Protein AF-A0A6C0K4U6-F1 (afdb_monomer)

Structure (mmCIF, N/CA/C/O backbone):
data_AF-A0A6C0K4U6-F1
#
_entry.id   AF-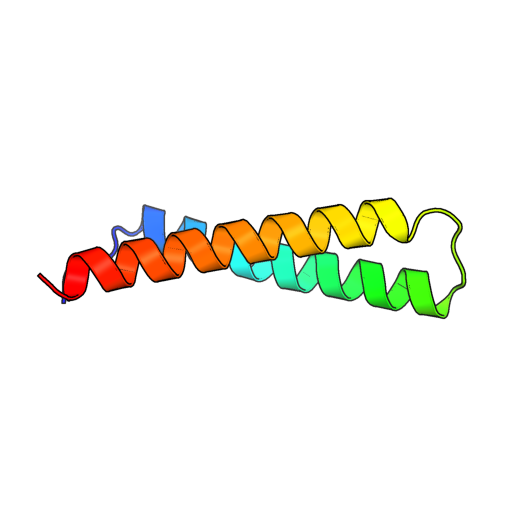A0A6C0K4U6-F1
#
loop_
_atom_site.group_PDB
_atom_site.id
_atom_site.type_symbol
_atom_site.label_atom_id
_atom_site.label_alt_id
_atom_site.label_comp_id
_atom_site.label_asym_id
_atom_site.label_entity_id
_atom_site.label_seq_id
_atom_site.pdbx_PDB_ins_code
_atom_site.Cartn_x
_atom_site.Cartn_y
_atom_site.Cartn_z
_atom_site.occupancy
_atom_site.B_iso_or_equiv
_atom_site.auth_seq_id
_atom_site.auth_comp_id
_atom_site.auth_asym_id
_atom_site.auth_atom_id
_atom_site.pdbx_PDB_model_num
ATOM 1 N N . MET A 1 1 ? -24.283 3.618 11.776 1.00 45.84 1 MET A N 1
ATOM 2 C CA . MET A 1 1 ? -23.529 4.739 11.175 1.00 45.84 1 MET A CA 1
ATOM 3 C C . MET A 1 1 ? -22.766 5.457 12.283 1.00 45.84 1 MET A C 1
ATOM 5 O O . MET A 1 1 ? -23.150 6.536 12.718 1.00 45.84 1 MET A O 1
ATOM 9 N N . SER A 1 2 ? -21.740 4.793 12.821 1.00 54.16 2 SER A N 1
ATOM 10 C CA . SER A 1 2 ? -20.841 5.408 13.803 1.00 54.16 2 SER A CA 1
ATOM 11 C C . SER A 1 2 ? -20.071 6.525 13.098 1.00 54.16 2 SER A C 1
ATOM 13 O O . SER A 1 2 ? -19.500 6.290 12.033 1.00 54.16 2 SER A O 1
ATOM 15 N N . LYS A 1 3 ? -20.143 7.751 13.620 1.00 63.81 3 LYS A N 1
ATOM 16 C CA . LYS A 1 3 ? -19.421 8.902 13.067 1.00 63.81 3 LYS A CA 1
ATOM 17 C C . LYS A 1 3 ? -17.927 8.595 13.165 1.00 63.81 3 LYS A C 1
ATOM 19 O O . LYS A 1 3 ? -17.433 8.520 14.287 1.00 63.81 3 LYS A O 1
ATOM 24 N N . LEU A 1 4 ? -17.231 8.443 12.029 1.00 66.00 4 LEU A N 1
ATOM 25 C CA . LEU A 1 4 ? -15.770 8.560 12.032 1.00 66.00 4 LEU A CA 1
ATOM 26 C C . LEU A 1 4 ? -15.442 9.874 12.732 1.00 66.00 4 LEU A C 1
ATOM 28 O O . LEU A 1 4 ? -15.984 10.930 12.382 1.00 66.00 4 LEU A O 1
ATOM 32 N N . SER A 1 5 ? -14.573 9.808 13.727 1.00 80.31 5 SER A N 1
ATOM 33 C CA . SER A 1 5 ? -13.978 11.005 14.288 1.00 80.31 5 SER A CA 1
ATOM 34 C C . SER A 1 5 ? -13.273 11.778 13.168 1.00 80.31 5 SER A C 1
ATOM 36 O O . SER A 1 5 ? -12.761 11.209 12.201 1.00 80.31 5 SER A O 1
ATOM 38 N N . LEU A 1 6 ? -13.241 13.105 13.288 1.00 81.69 6 LEU A N 1
ATOM 39 C CA . LEU A 1 6 ? -12.588 13.980 12.309 1.00 81.69 6 LEU A CA 1
ATOM 40 C C . LEU A 1 6 ? -11.123 13.545 12.075 1.00 81.69 6 LEU A C 1
ATOM 42 O O . LEU A 1 6 ? -10.623 13.585 10.954 1.00 81.69 6 LEU A O 1
ATOM 46 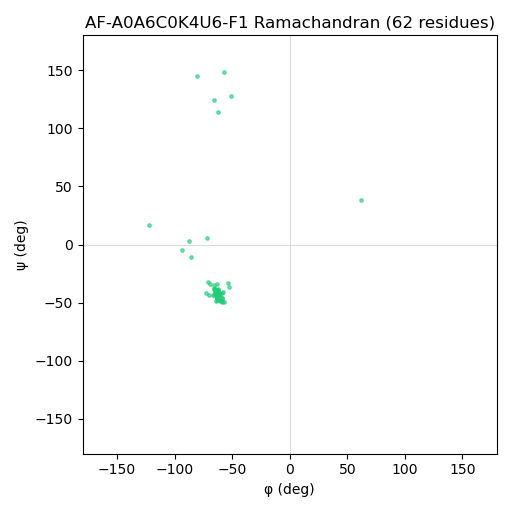N N . LEU A 1 7 ? -10.477 13.025 13.125 1.00 80.62 7 LEU A N 1
ATOM 47 C CA . LEU A 1 7 ? -9.136 12.449 13.081 1.00 80.62 7 LEU A CA 1
ATOM 48 C C . LEU A 1 7 ? -9.043 11.206 12.182 1.00 80.62 7 LEU A C 1
ATOM 50 O O . LEU A 1 7 ? -8.139 11.131 11.354 1.00 80.62 7 LEU A O 1
ATOM 54 N N . GLU A 1 8 ? -9.965 10.249 12.309 1.00 79.88 8 GLU A N 1
ATOM 55 C CA . GLU A 1 8 ? -9.992 9.045 11.464 1.00 79.88 8 GLU A CA 1
ATOM 56 C C . GLU A 1 8 ? -10.208 9.406 9.994 1.00 79.88 8 GLU A C 1
ATOM 58 O O . GLU A 1 8 ? -9.557 8.846 9.116 1.00 79.88 8 GLU A O 1
ATOM 63 N N . MET A 1 9 ? -11.065 10.391 9.719 1.00 82.69 9 MET A N 1
ATOM 64 C CA . MET A 1 9 ? -11.310 10.857 8.355 1.00 82.69 9 MET A CA 1
ATOM 65 C C . MET A 1 9 ? -10.054 11.494 7.738 1.00 82.69 9 MET A C 1
ATOM 67 O O . MET A 1 9 ? -9.730 11.222 6.581 1.00 82.69 9 MET A O 1
ATOM 71 N N . ILE A 1 10 ? -9.316 12.296 8.515 1.00 86.25 10 ILE A N 1
ATOM 72 C CA . ILE A 1 10 ? -8.027 12.863 8.090 1.00 86.25 10 ILE A CA 1
ATOM 73 C C . ILE A 1 10 ? -6.998 11.752 7.850 1.00 86.25 10 ILE A C 1
ATOM 75 O O . ILE A 1 10 ? -6.315 11.773 6.828 1.00 86.25 10 ILE A O 1
ATOM 79 N N . LEU A 1 11 ? -6.896 10.775 8.755 1.00 84.94 11 LEU A N 1
ATOM 80 C CA . LEU A 1 11 ? -5.948 9.661 8.644 1.00 84.94 11 LEU A CA 1
ATOM 81 C C . LEU A 1 11 ? -6.216 8.801 7.406 1.00 84.94 11 LE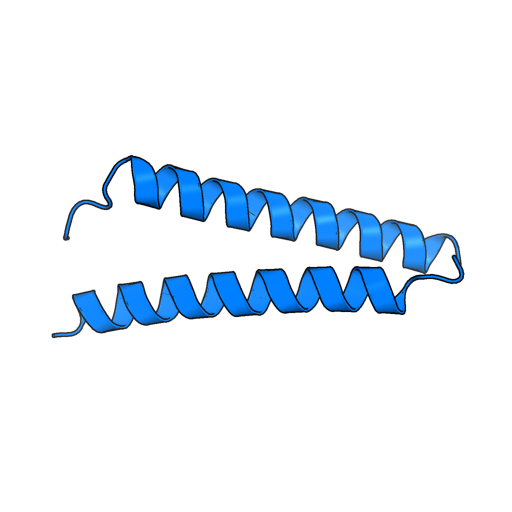U A C 1
ATOM 83 O O . LEU A 1 11 ? -5.292 8.538 6.637 1.00 84.94 11 LEU A O 1
ATOM 87 N N . VAL A 1 12 ? -7.472 8.416 7.171 1.00 85.06 12 VAL A N 1
ATOM 88 C CA . VAL A 1 12 ? -7.869 7.656 5.976 1.00 85.06 12 VAL A CA 1
ATOM 89 C C . VAL A 1 12 ? -7.585 8.463 4.709 1.00 85.06 12 VAL A C 1
ATOM 91 O O . VAL A 1 12 ? -7.004 7.934 3.762 1.00 85.06 12 VAL A O 1
ATOM 94 N N . GLY A 1 13 ? -7.915 9.758 4.701 1.00 87.00 13 GLY A N 1
ATOM 95 C CA . GLY A 1 13 ? -7.596 10.647 3.584 1.00 87.00 13 GLY A CA 1
ATOM 96 C C . GLY A 1 13 ? -6.092 10.717 3.294 1.00 87.00 13 GLY A C 1
ATOM 97 O O . GLY A 1 13 ? -5.677 10.566 2.146 1.00 87.00 13 GLY A O 1
ATOM 98 N N . ALA A 1 14 ? -5.263 10.871 4.328 1.00 87.25 14 ALA A N 1
ATOM 99 C CA . ALA A 1 14 ? -3.808 10.904 4.199 1.00 87.25 14 ALA A CA 1
ATOM 100 C C . ALA A 1 14 ? -3.233 9.577 3.674 1.00 87.25 14 ALA A C 1
ATOM 102 O O . ALA A 1 14 ? -2.339 9.588 2.823 1.00 87.25 14 ALA A O 1
ATOM 103 N N . MET A 1 15 ? -3.766 8.433 4.118 1.00 87.62 15 MET A N 1
ATOM 104 C CA . MET A 1 15 ? -3.379 7.116 3.599 1.00 87.62 15 MET A CA 1
ATOM 105 C C . MET A 1 15 ? -3.713 6.973 2.112 1.00 87.62 15 MET A C 1
ATOM 107 O O . MET A 1 15 ? -2.850 6.569 1.335 1.00 87.62 15 MET A O 1
ATOM 111 N N . ILE A 1 16 ? -4.921 7.364 1.692 1.00 89.25 16 ILE A N 1
ATOM 112 C CA . ILE A 1 16 ? -5.329 7.323 0.278 1.00 89.25 16 ILE A CA 1
ATOM 113 C C . ILE A 1 16 ? -4.395 8.186 -0.576 1.00 89.25 16 ILE A C 1
ATOM 115 O O . ILE A 1 16 ? -3.878 7.718 -1.589 1.00 89.25 16 ILE A O 1
ATOM 119 N N . VAL A 1 17 ? -4.124 9.424 -0.153 1.00 92.06 17 VAL A N 1
ATOM 120 C CA . VAL A 1 17 ? -3.204 10.329 -0.863 1.00 92.06 17 VAL A CA 1
ATOM 121 C C . VAL A 1 17 ? -1.808 9.712 -0.975 1.00 92.06 17 VAL A C 1
ATOM 123 O O . VAL A 1 17 ? -1.201 9.743 -2.045 1.00 92.06 17 VAL A O 1
ATOM 126 N N . THR A 1 18 ? -1.320 9.085 0.095 1.00 89.81 18 THR A N 1
ATOM 127 C CA . THR A 1 18 ? -0.010 8.419 0.117 1.00 89.81 18 THR A CA 1
ATOM 128 C C . THR A 1 18 ? 0.047 7.243 -0.862 1.00 89.81 18 THR A C 1
ATOM 130 O O . THR A 1 18 ? 1.028 7.103 -1.596 1.00 89.81 18 THR A O 1
ATOM 133 N N . VAL A 1 19 ? -1.009 6.425 -0.940 1.00 90.19 19 VAL A N 1
ATOM 134 C CA . VAL A 1 19 ? -1.122 5.323 -1.914 1.00 90.19 19 VAL A CA 1
ATOM 135 C C . VAL A 1 19 ? -1.102 5.854 -3.348 1.00 90.19 19 VAL A C 1
ATOM 137 O O . VAL A 1 19 ? -0.367 5.332 -4.183 1.00 90.19 19 VAL A O 1
ATOM 140 N N . VAL A 1 20 ? -1.854 6.919 -3.641 1.00 91.75 20 VAL A N 1
ATOM 141 C CA . VAL A 1 20 ? -1.898 7.511 -4.989 1.00 91.75 20 VAL A CA 1
ATOM 142 C C . VAL A 1 20 ? -0.531 8.061 -5.397 1.00 91.75 20 VAL A C 1
ATOM 144 O O . VAL A 1 20 ? -0.051 7.768 -6.492 1.00 91.75 20 VAL A O 1
ATOM 147 N N . ILE A 1 21 ? 0.126 8.818 -4.513 1.00 90.44 21 ILE A N 1
ATOM 148 C CA . ILE A 1 21 ? 1.443 9.406 -4.788 1.00 90.44 21 ILE A CA 1
ATOM 149 C C . ILE A 1 21 ? 2.494 8.309 -4.986 1.00 90.44 21 ILE A C 1
ATOM 151 O O . ILE A 1 21 ? 3.235 8.338 -5.968 1.00 90.44 21 ILE A O 1
ATOM 155 N N . SER A 1 22 ? 2.550 7.322 -4.088 1.00 88.38 22 SER A N 1
ATOM 156 C CA . SER A 1 22 ? 3.510 6.213 -4.197 1.00 88.38 22 SER A CA 1
ATOM 157 C C . SER A 1 22 ? 3.280 5.368 -5.452 1.00 88.38 22 SER A C 1
ATOM 159 O O . SER A 1 22 ? 4.244 5.025 -6.135 1.00 88.38 22 SER A O 1
ATOM 161 N N . GLY A 1 23 ? 2.022 5.116 -5.822 1.00 89.50 23 GLY A N 1
ATOM 162 C CA . GLY A 1 23 ? 1.671 4.430 -7.064 1.00 89.50 23 GLY A CA 1
ATOM 163 C C . GLY A 1 23 ? 2.119 5.203 -8.305 1.00 89.50 23 GLY A C 1
ATOM 164 O O . GLY A 1 23 ? 2.713 4.618 -9.210 1.00 89.50 23 GLY A O 1
ATOM 165 N N . TYR A 1 24 ? 1.914 6.523 -8.329 1.00 88.88 24 TYR A N 1
ATOM 166 C CA . TYR A 1 24 ? 2.395 7.379 -9.416 1.00 88.88 24 TYR A CA 1
ATOM 167 C C . TYR A 1 24 ? 3.922 7.323 -9.553 1.00 88.88 24 TYR A C 1
ATOM 169 O O . TYR A 1 24 ? 4.431 7.092 -10.650 1.00 88.88 24 TYR A O 1
ATOM 177 N N . PHE A 1 25 ? 4.662 7.469 -8.450 1.00 85.38 25 PHE A N 1
ATOM 178 C CA . PHE A 1 25 ? 6.124 7.388 -8.472 1.00 85.38 25 PHE A CA 1
ATOM 179 C C . PHE A 1 25 ? 6.630 6.027 -8.943 1.00 85.38 25 PHE A C 1
ATOM 181 O O . PHE A 1 25 ? 7.565 5.980 -9.741 1.00 85.38 25 PHE A O 1
ATOM 188 N N . LEU A 1 26 ? 6.004 4.936 -8.498 1.00 88.00 26 LEU A N 1
ATOM 189 C CA . LEU A 1 26 ? 6.329 3.596 -8.973 1.00 88.00 26 LEU A CA 1
ATOM 190 C C . LEU A 1 26 ? 6.139 3.485 -10.491 1.00 88.00 26 LEU A C 1
ATOM 192 O O . LEU A 1 26 ? 7.023 2.989 -11.186 1.00 88.00 26 LEU A O 1
ATOM 196 N N . MET A 1 27 ? 5.018 3.989 -11.010 1.00 87.31 27 MET A N 1
ATOM 197 C CA . MET A 1 27 ? 4.694 3.949 -12.439 1.00 87.31 27 MET A CA 1
ATOM 198 C C . MET A 1 27 ? 5.700 4.756 -13.269 1.00 87.31 27 MET A C 1
ATOM 200 O O . MET A 1 27 ? 6.261 4.249 -14.238 1.00 87.31 27 MET A O 1
ATOM 204 N N . VAL A 1 28 ? 6.016 5.978 -12.834 1.00 88.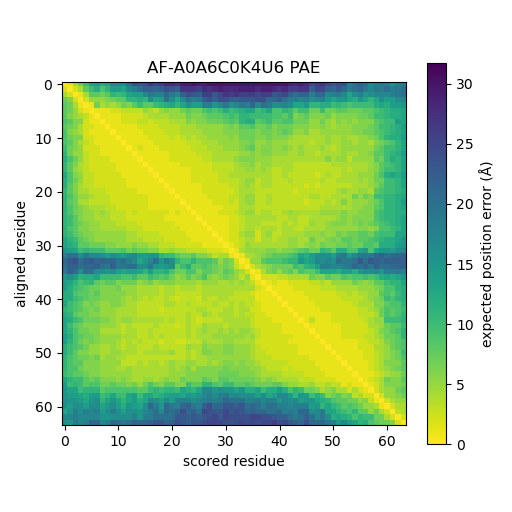50 28 VAL A N 1
ATOM 205 C CA . VAL A 1 28 ? 7.053 6.819 -13.451 1.00 88.50 28 VAL A CA 1
ATOM 206 C C . VAL A 1 28 ? 8.397 6.085 -13.461 1.00 88.50 28 VAL A C 1
ATOM 208 O O . VAL A 1 28 ? 9.044 5.976 -14.498 1.00 88.50 28 VAL A O 1
ATOM 211 N N . ARG A 1 29 ? 8.818 5.519 -12.329 1.00 86.69 29 ARG A N 1
ATOM 212 C CA . ARG A 1 29 ? 10.115 4.837 -12.212 1.00 86.69 29 ARG A CA 1
ATOM 213 C C . ARG A 1 29 ? 10.214 3.570 -13.056 1.00 86.69 29 ARG A C 1
ATOM 215 O O . ARG A 1 29 ? 11.290 3.309 -13.600 1.00 86.69 29 ARG A O 1
ATOM 222 N N . LEU A 1 30 ? 9.109 2.835 -13.191 1.00 84.94 30 LEU A N 1
ATOM 223 C CA . LEU A 1 30 ? 8.975 1.704 -14.111 1.00 84.94 30 LEU A CA 1
ATOM 224 C C . LEU A 1 30 ? 9.168 2.147 -15.566 1.00 84.94 30 LEU A C 1
ATOM 226 O O . LEU A 1 30 ? 9.942 1.524 -16.287 1.00 84.94 30 LEU A O 1
ATOM 230 N N . LEU A 1 31 ? 8.522 3.242 -15.981 1.00 87.06 31 LEU A 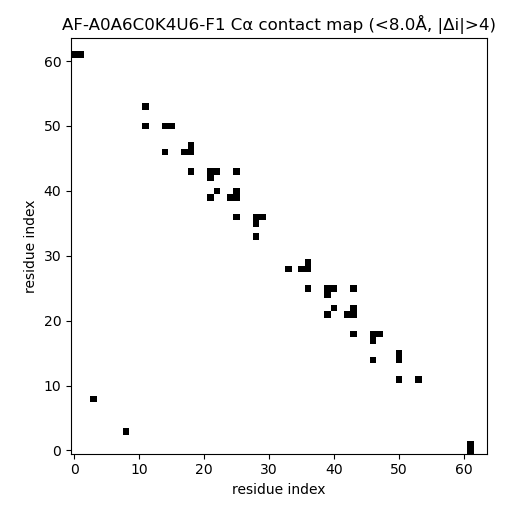N 1
ATOM 231 C CA . LEU A 1 31 ? 8.627 3.770 -17.347 1.00 87.06 31 LEU A CA 1
ATOM 232 C C . LEU A 1 31 ? 10.037 4.273 -17.685 1.00 87.06 31 LEU A C 1
ATOM 234 O O . LEU A 1 31 ? 10.511 4.064 -18.798 1.00 87.06 31 LEU A O 1
ATOM 238 N N . TYR A 1 32 ? 10.718 4.910 -16.730 1.00 85.19 32 TYR A N 1
ATOM 239 C CA . TYR A 1 32 ? 12.070 5.446 -16.926 1.00 85.19 32 TYR A CA 1
ATOM 240 C C . TYR A 1 32 ? 13.195 4.436 -16.637 1.00 85.19 32 TYR A C 1
ATOM 242 O O . TYR A 1 32 ? 14.366 4.802 -16.722 1.00 85.19 32 TYR A O 1
ATOM 250 N N . GLY A 1 33 ? 12.877 3.179 -16.299 1.00 75.25 33 GLY A N 1
ATOM 251 C CA . GLY A 1 33 ? 13.877 2.121 -16.105 1.00 75.25 33 GLY A CA 1
ATOM 252 C C . GLY A 1 33 ? 14.872 2.406 -14.973 1.00 75.25 33 GLY A C 1
ATOM 253 O O . GLY A 1 33 ? 16.065 2.140 -15.105 1.00 75.25 33 GLY A O 1
ATOM 254 N N . THR A 1 34 ? 14.408 2.987 -13.863 1.00 76.75 34 THR A N 1
ATOM 255 C CA . THR A 1 34 ? 15.293 3.349 -12.739 1.00 76.75 34 THR A CA 1
ATOM 256 C C . THR A 1 34 ? 15.611 2.156 -11.837 1.00 76.75 34 THR A C 1
ATOM 258 O O . THR A 1 34 ? 14.774 1.301 -11.574 1.00 76.75 34 THR A O 1
ATOM 261 N N . HIS A 1 35 ? 16.829 2.116 -11.294 1.00 65.94 35 HIS A N 1
ATOM 262 C CA . HIS A 1 35 ? 17.383 0.951 -10.588 1.00 65.94 35 HIS A CA 1
ATOM 263 C C . HIS A 1 35 ? 16.765 0.657 -9.194 1.00 65.94 35 HIS A C 1
ATOM 265 O O . HIS A 1 35 ? 17.230 -0.240 -8.493 1.00 65.94 35 HIS A O 1
ATOM 271 N N . SER A 1 36 ? 15.722 1.387 -8.770 1.00 69.62 36 SER A N 1
ATOM 272 C CA . SER A 1 36 ? 15.146 1.315 -7.408 1.00 69.62 36 SER A CA 1
ATOM 273 C C . SER A 1 36 ? 13.657 0.950 -7.345 1.00 69.62 36 SER A C 1
ATOM 275 O O . SER A 1 36 ? 13.043 1.091 -6.293 1.00 69.62 36 SER A O 1
ATOM 277 N N . ILE A 1 37 ? 13.092 0.404 -8.425 1.00 81.38 37 ILE A N 1
ATOM 278 C CA . ILE A 1 37 ? 11.665 0.039 -8.531 1.00 81.38 37 ILE A CA 1
ATOM 279 C C . ILE A 1 37 ? 11.189 -0.860 -7.377 1.00 81.38 37 ILE A C 1
ATOM 281 O O . ILE A 1 37 ? 10.068 -0.705 -6.900 1.00 81.38 37 ILE A O 1
ATOM 285 N N . CYS A 1 38 ? 12.027 -1.786 -6.899 1.00 83.44 38 CYS A N 1
ATOM 286 C CA . CYS A 1 38 ? 11.647 -2.725 -5.839 1.00 83.44 38 CYS A CA 1
ATOM 287 C C . CYS A 1 38 ? 11.304 -2.023 -4.518 1.00 83.44 38 CYS A C 1
ATOM 289 O O . CYS A 1 38 ? 10.374 -2.433 -3.827 1.00 83.44 38 CYS A O 1
ATOM 291 N N . TYR A 1 39 ? 12.042 -0.966 -4.170 1.00 83.56 39 TYR A N 1
ATOM 292 C CA . TYR A 1 39 ? 11.809 -0.215 -2.938 1.00 83.56 39 TYR A CA 1
ATOM 293 C C . TYR A 1 39 ? 10.505 0.586 -3.025 1.00 83.56 39 TYR A C 1
ATOM 295 O O . TYR A 1 39 ? 9.684 0.541 -2.110 1.00 83.56 39 TYR A O 1
ATOM 303 N N . ASP A 1 40 ? 10.268 1.239 -4.163 1.00 83.94 40 ASP A N 1
ATOM 304 C CA . ASP A 1 40 ? 9.029 1.979 -4.410 1.00 83.94 40 ASP A CA 1
ATOM 305 C C . ASP A 1 40 ? 7.805 1.045 -4.461 1.00 83.94 40 ASP A C 1
ATOM 307 O O . ASP A 1 40 ? 6.752 1.364 -3.908 1.00 83.94 40 ASP A O 1
ATOM 311 N N . ALA A 1 41 ? 7.953 -0.147 -5.050 1.00 85.81 41 ALA A N 1
ATOM 312 C CA . ALA A 1 41 ? 6.903 -1.164 -5.093 1.00 85.81 41 ALA A CA 1
ATOM 313 C C . ALA A 1 41 ? 6.566 -1.694 -3.696 1.00 85.81 41 ALA A C 1
ATOM 315 O O . ALA A 1 41 ? 5.395 -1.895 -3.368 1.00 85.81 41 ALA A O 1
ATOM 316 N N . TRP A 1 42 ? 7.585 -1.881 -2.854 1.00 88.12 42 TRP A N 1
ATOM 317 C CA . TRP A 1 42 ? 7.399 -2.310 -1.474 1.00 88.12 42 TRP A CA 1
ATOM 318 C C . TRP A 1 42 ? 6.661 -1.259 -0.635 1.00 88.12 42 TRP A C 1
ATOM 320 O O . TRP A 1 42 ? 5.720 -1.600 0.088 1.00 88.12 42 TRP A O 1
ATOM 330 N N . ILE A 1 43 ? 7.023 0.021 -0.774 1.00 86.56 43 ILE A N 1
ATOM 331 C CA . ILE A 1 43 ? 6.321 1.131 -0.113 1.00 86.56 43 ILE A CA 1
ATOM 332 C C . ILE A 1 43 ? 4.864 1.196 -0.570 1.00 86.56 43 ILE A C 1
ATOM 334 O O . ILE A 1 43 ? 3.959 1.309 0.259 1.00 86.56 43 ILE A O 1
ATOM 338 N N . PHE A 1 44 ? 4.620 1.107 -1.877 1.00 87.44 44 PHE A N 1
ATOM 339 C CA . PHE A 1 44 ? 3.269 1.126 -2.430 1.00 87.44 44 PHE A CA 1
ATOM 340 C C . PHE A 1 44 ? 2.411 -0.023 -1.877 1.00 87.44 44 PHE A C 1
ATOM 342 O O . PHE A 1 44 ? 1.323 0.214 -1.349 1.00 87.44 44 PHE A O 1
ATOM 349 N N . GLY A 1 45 ? 2.927 -1.255 -1.909 1.00 88.75 45 GLY A N 1
ATOM 350 C CA . GLY A 1 45 ? 2.223 -2.429 -1.388 1.00 88.75 45 GLY A CA 1
ATOM 351 C C . GLY A 1 45 ? 1.939 -2.348 0.115 1.00 88.75 45 GLY A C 1
ATOM 352 O O . GLY A 1 45 ? 0.839 -2.681 0.551 1.00 88.75 45 GLY A O 1
ATO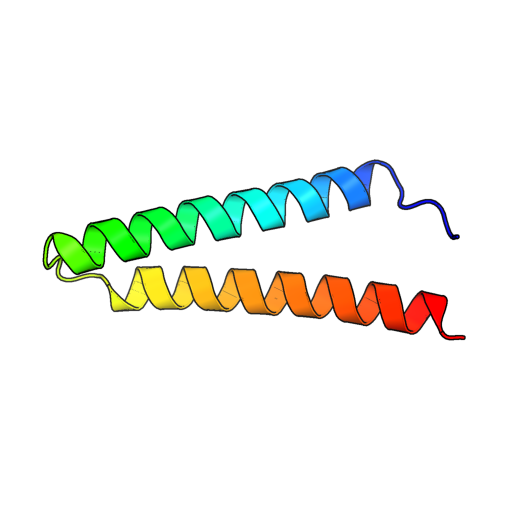M 353 N N . THR A 1 46 ? 2.890 -1.840 0.906 1.00 89.56 46 THR A N 1
ATOM 354 C CA . THR A 1 46 ? 2.721 -1.676 2.361 1.00 89.56 46 THR A CA 1
ATOM 355 C C . THR A 1 46 ? 1.615 -0.672 2.692 1.00 89.56 46 THR A C 1
ATOM 357 O O . THR A 1 46 ? 0.775 -0.936 3.552 1.00 89.56 46 THR A O 1
ATOM 360 N N . ASN A 1 47 ?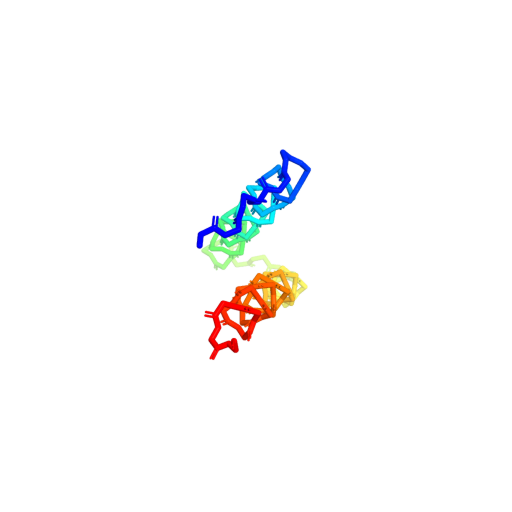 1.560 0.456 1.975 1.00 87.50 47 ASN A N 1
ATOM 361 C CA . ASN A 1 47 ? 0.501 1.449 2.166 1.00 87.50 47 ASN A CA 1
ATOM 362 C C . ASN A 1 47 ? -0.884 0.906 1.772 1.00 87.50 47 ASN A C 1
ATOM 364 O O . ASN A 1 47 ? -1.866 1.180 2.461 1.00 87.50 47 ASN A O 1
ATOM 368 N N . ILE A 1 48 ? -0.970 0.095 0.711 1.00 88.81 48 ILE A N 1
ATOM 369 C CA . ILE A 1 48 ? -2.216 -0.586 0.325 1.00 88.81 48 ILE A CA 1
ATOM 370 C C . ILE A 1 48 ? -2.673 -1.570 1.405 1.00 88.81 48 ILE A C 1
ATOM 372 O O . ILE A 1 48 ? -3.852 -1.577 1.760 1.00 88.81 48 ILE A O 1
ATOM 376 N N . ALA A 1 49 ? -1.760 -2.382 1.943 1.00 90.06 49 ALA A N 1
ATOM 377 C CA . ALA A 1 49 ? -2.086 -3.356 2.982 1.00 90.06 49 ALA A CA 1
ATOM 378 C C . ALA A 1 49 ? -2.642 -2.676 4.245 1.00 90.06 49 ALA A C 1
ATOM 380 O O . ALA A 1 49 ? -3.654 -3.119 4.787 1.00 90.06 49 ALA A O 1
ATOM 381 N N . LEU A 1 50 ? -2.037 -1.560 4.665 1.00 86.88 50 LEU A N 1
ATOM 382 C CA . LEU A 1 50 ? -2.533 -0.751 5.781 1.00 86.88 50 LEU A CA 1
ATOM 383 C C . LEU A 1 50 ? -3.929 -0.179 5.511 1.00 86.88 50 LEU A C 1
ATOM 385 O O . LEU A 1 50 ? -4.797 -0.257 6.378 1.00 86.88 50 LEU A O 1
ATOM 389 N N . LEU A 1 51 ? -4.171 0.356 4.310 1.00 86.31 51 LEU A N 1
ATOM 390 C CA . LEU A 1 51 ? -5.478 0.903 3.942 1.00 86.31 51 LEU A CA 1
ATOM 391 C C . LEU A 1 51 ? -6.574 -0.174 3.966 1.00 86.31 51 LEU A C 1
ATOM 393 O O . LEU A 1 51 ? -7.658 0.061 4.501 1.00 86.31 51 LEU A O 1
ATOM 397 N N . LEU A 1 52 ? -6.280 -1.361 3.430 1.00 86.06 52 LEU A N 1
ATOM 398 C CA . LEU A 1 52 ? -7.183 -2.514 3.468 1.00 86.06 52 LEU A CA 1
ATOM 399 C C . LEU A 1 52 ? -7.465 -2.966 4.899 1.00 86.06 52 LEU A C 1
ATOM 401 O O . LEU A 1 52 ? -8.612 -3.244 5.233 1.00 86.06 52 LEU A O 1
ATOM 405 N N 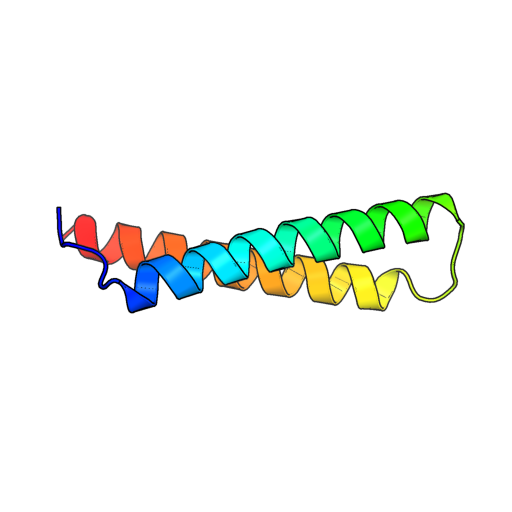. GLN A 1 53 ? -6.446 -2.988 5.758 1.00 86.44 53 GLN A N 1
ATOM 406 C CA . GLN A 1 53 ? -6.613 -3.354 7.159 1.00 86.44 53 GLN A CA 1
ATOM 407 C C . GLN A 1 53 ? -7.487 -2.347 7.919 1.00 86.44 53 GLN A C 1
ATOM 409 O O . GLN A 1 53 ? -8.333 -2.744 8.718 1.00 86.44 53 GLN A O 1
ATOM 414 N N . VAL A 1 54 ? -7.329 -1.045 7.658 1.00 83.19 54 VAL A N 1
ATOM 415 C CA . VAL A 1 54 ? -8.209 -0.009 8.222 1.00 83.19 54 VAL A CA 1
ATOM 416 C C . VAL A 1 54 ? -9.642 -0.188 7.724 1.00 83.19 54 VAL A C 1
ATOM 418 O O . VAL A 1 54 ? -10.569 -0.148 8.531 1.00 83.19 54 VAL A O 1
ATOM 421 N N . TYR A 1 55 ? -9.829 -0.430 6.425 1.00 81.56 55 TYR A N 1
ATOM 422 C CA . TYR A 1 55 ? -11.144 -0.670 5.834 1.00 81.56 55 TYR A CA 1
ATOM 423 C C . TYR A 1 55 ? -11.845 -1.890 6.447 1.00 81.56 55 TYR A C 1
ATOM 425 O O . TYR A 1 55 ? -13.005 -1.789 6.852 1.00 81.56 55 TYR A O 1
ATOM 433 N N . ASP A 1 56 ? -11.136 -3.012 6.570 1.00 83.38 56 ASP A N 1
ATOM 434 C CA . ASP A 1 56 ? -11.683 -4.261 7.102 1.00 83.38 56 ASP A CA 1
ATOM 435 C C . ASP A 1 56 ? -12.041 -4.132 8.588 1.00 83.38 56 ASP A C 1
ATOM 437 O O . ASP A 1 56 ? -13.151 -4.468 8.998 1.00 83.38 56 ASP A O 1
ATOM 441 N N . ASN A 1 57 ? -11.172 -3.508 9.392 1.00 79.94 57 ASN A N 1
ATOM 442 C CA . ASN A 1 57 ? -11.477 -3.192 10.790 1.00 79.94 57 ASN A CA 1
ATOM 443 C C . ASN A 1 57 ? -12.725 -2.306 10.914 1.00 79.94 57 ASN A C 1
ATOM 445 O O . ASN A 1 57 ? -13.571 -2.532 11.780 1.00 79.94 57 ASN A O 1
ATOM 449 N N . HIS A 1 58 ? -12.876 -1.316 10.032 1.00 69.62 58 HIS A N 1
ATOM 450 C CA . HIS A 1 58 ? -14.030 -0.424 10.050 1.00 69.62 58 HIS A CA 1
ATOM 451 C C . HIS A 1 58 ? -15.335 -1.135 9.644 1.00 69.62 58 HIS A C 1
ATOM 453 O O . HIS A 1 58 ? -16.403 -0.836 10.190 1.00 69.62 58 HIS A O 1
ATOM 459 N N . HIS A 1 59 ? -15.258 -2.100 8.722 1.00 62.53 59 HIS A N 1
ATOM 460 C CA . HIS A 1 59 ? -16.382 -2.955 8.335 1.00 62.53 59 HIS A CA 1
ATOM 461 C C . HIS A 1 59 ? -16.742 -3.983 9.413 1.00 62.53 59 HIS A C 1
ATOM 463 O O . HIS A 1 59 ? -17.924 -4.161 9.713 1.00 62.53 59 HIS A O 1
ATOM 469 N N . ALA A 1 60 ? -15.750 -4.603 10.052 1.00 61.75 60 ALA A N 1
ATOM 470 C CA . ALA A 1 60 ? -15.948 -5.563 11.134 1.00 61.75 60 ALA A CA 1
ATOM 471 C C . ALA A 1 60 ? -16.624 -4.930 12.364 1.00 61.75 60 ALA A C 1
ATOM 473 O O . ALA A 1 60 ? -17.439 -5.579 13.020 1.00 61.75 60 ALA A O 1
ATOM 474 N N . ILE A 1 61 ? -16.34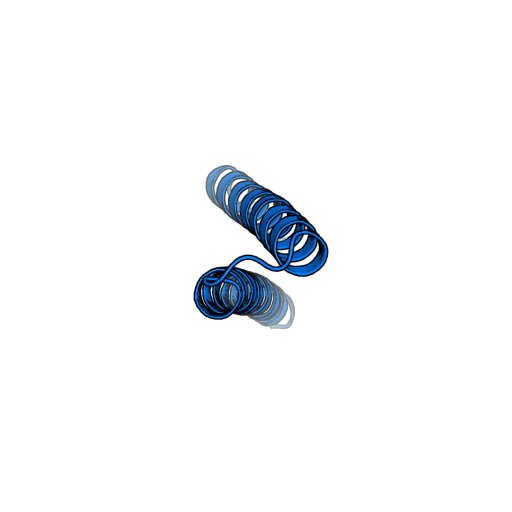0 -3.653 12.650 1.00 58.28 61 ILE A N 1
ATOM 475 C CA . ILE A 1 61 ? -17.002 -2.885 13.719 1.00 58.28 61 ILE A CA 1
ATOM 476 C C . ILE A 1 61 ? -18.464 -2.556 13.366 1.00 58.28 61 ILE A C 1
ATOM 478 O O . ILE A 1 61 ? -19.298 -2.494 14.260 1.00 58.28 61 ILE A O 1
ATOM 482 N N . HIS A 1 62 ? -18.804 -2.362 12.086 1.00 52.59 62 HIS A N 1
ATOM 483 C CA . HIS A 1 62 ? -20.182 -2.066 11.654 1.00 52.59 62 HIS A CA 1
ATOM 484 C C . HIS A 1 62 ? -21.059 -3.311 11.428 1.00 52.59 62 HIS A C 1
ATOM 486 O O . HIS A 1 62 ? -22.263 -3.160 11.227 1.00 52.59 62 HIS A O 1
ATOM 492 N N . SER A 1 63 ? -20.473 -4.513 11.420 1.00 53.41 63 SER A N 1
ATOM 493 C CA . SER A 1 63 ? -21.172 -5.785 11.181 1.00 53.41 63 SER A CA 1
ATOM 494 C C . SER A 1 63 ? -21.633 -6.506 12.461 1.00 53.41 63 SER A C 1
ATOM 496 O O . SER A 1 63 ? -22.267 -7.558 12.351 1.00 53.41 63 SER A O 1
ATOM 498 N N . LYS A 1 64 ? -21.301 -5.995 13.650 1.00 47.66 64 LYS A N 1
ATOM 499 C CA . LYS A 1 64 ? -21.742 -6.523 14.953 1.00 47.66 64 LYS A CA 1
ATOM 500 C C . LYS A 1 64 ? -22.778 -5.600 15.577 1.00 47.66 64 LYS A C 1
ATOM 502 O O . LYS A 1 64 ? -23.673 -6.141 16.259 1.00 47.66 64 LYS A O 1
#

Radius of gyration: 14.93 Å; Cα contacts (8 Å, |Δi|>4): 26; chains: 1; bounding box: 41×20×32 Å

pLDDT: mean 80.45, std 11.67, range [45.84, 92.06]

Foldseek 3Di:
DPDDDPVNVVVLVVLVVQLVVLVVVLVVCVVVVHPCSVVSVVSNVVSVVVSVVSVVVVVVVVVD

Solvent-accessible surface area (backbone atoms only — not comparable to full-atom values): 3649 Å² total; per-residue (Å²): 135,82,78,73,50,73,66,56,52,50,52,54,50,51,50,54,53,49,36,54,51,36,46,50,52,36,52,53,34,59,76,69,68,48,99,56,48,69,60,41,48,50,53,27,51,52,46,48,53,51,52,50,51,54,52,49,54,57,49,59,66,73,74,111

Mean predicted aligned error: 7.26 Å

Sequence (64 aa):
MSKLSLLEMILVGAMIVTVVISGYFLMVRLLYGTHSICYDAWIFGTNIALLLQVYDNHHAIHSK

Organism: NCBI:txid1070528

Secondary structure (DSSP, 8-state):
-----HHHHHHHHHHHHHHHHHHHHHHHHHHTT-TTHHHHHHHHHHHHHHHHHHHHHHHHHH--